Protein AF-T0ZHB9-F1 (afdb_monomer_lite)

pLDDT: mean 75.21, std 17.49, range [39.5, 94.75]

Foldseek 3Di:
DDDPPPPDPPPVPAFPVNVVVPDDQVNQLVVVPPCSNVCVVVVVVDDAPCVPQWDDDRHDTGGHDDDDPDPPVPDDPDPDDD

Radius of gyration: 17.79 Å; chains: 1; bounding box: 46×46×32 Å

Organism: NCBI:txid410659

Secondary structure (DSSP, 8-state):
----------GGG--HHHHHTT--HHHHHHHT-TTHHHHHHHHTTS---HHHHEEE-SS-EEE---------TT--------

Sequence (82 aa):
MTRLSTVTKPSHALSLFDTLSRLSFIQAAKLLGPEGRRLITEGGKHEIDVATQVDFDRERFRLEVDSAIGLYPGFPKGNWHG

Structure (mmCIF, N/CA/C/O backbone):
data_AF-T0ZHB9-F1
#
_entry.id   AF-T0ZHB9-F1
#
loop_
_atom_site.group_PDB
_atom_site.id
_atom_site.type_symbol
_atom_site.label_atom_id
_atom_site.label_alt_id
_atom_site.label_comp_id
_atom_site.label_asym_id
_atom_site.label_entity_id
_atom_site.label_seq_id
_atom_site.pdbx_PDB_ins_code
_atom_site.Cartn_x
_atom_site.Cartn_y
_atom_site.Cartn_z
_atom_site.occupancy
_atom_site.B_iso_or_equiv
_atom_site.auth_seq_id
_atom_site.auth_comp_id
_atom_site.auth_asym_id
_atom_site.auth_atom_id
_atom_site.pdbx_PDB_model_num
ATOM 1 N N . MET A 1 1 ? -27.309 21.688 17.752 1.00 43.91 1 MET A N 1
ATOM 2 C CA . MET A 1 1 ? -26.950 20.298 18.133 1.00 43.91 1 MET A CA 1
ATOM 3 C C . MET A 1 1 ? -26.551 19.606 16.834 1.00 43.91 1 MET A C 1
ATOM 5 O O . MET A 1 1 ? -27.359 19.649 15.927 1.00 43.91 1 MET A O 1
ATOM 9 N N . THR A 1 2 ? -25.316 19.176 16.557 1.00 41.91 2 THR A N 1
ATOM 10 C CA . THR A 1 2 ? -24.353 18.373 17.337 1.00 41.91 2 THR A CA 1
ATOM 11 C C . THR A 1 2 ? -22.936 18.650 16.800 1.00 41.91 2 THR A C 1
ATOM 13 O O . THR A 1 2 ? -22.758 18.789 15.593 1.00 41.91 2 THR A O 1
ATOM 16 N N . ARG A 1 3 ? -21.923 18.771 17.667 1.00 48.66 3 ARG A N 1
ATOM 17 C CA . ARG A 1 3 ? -20.527 19.006 17.253 1.00 48.66 3 ARG A CA 1
ATOM 18 C C . ARG A 1 3 ? -19.959 17.683 16.720 1.00 48.66 3 ARG A C 1
ATOM 20 O O . ARG A 1 3 ? -19.865 16.731 17.487 1.00 48.66 3 ARG A O 1
ATOM 27 N N . LEU A 1 4 ? -19.594 17.609 15.438 1.00 53.12 4 LEU A N 1
ATOM 28 C CA . LEU A 1 4 ? -18.778 16.506 14.920 1.00 53.12 4 LEU A CA 1
ATOM 29 C C . LEU A 1 4 ? -17.410 16.592 15.607 1.00 53.12 4 LEU A C 1
ATOM 31 O O . LEU A 1 4 ? -16.579 17.425 15.257 1.00 53.12 4 LEU A O 1
ATOM 35 N N . SER A 1 5 ? -17.187 15.787 16.640 1.00 50.16 5 SER A N 1
ATOM 36 C CA . SER A 1 5 ? -15.857 15.604 17.207 1.00 50.16 5 SER A CA 1
ATOM 37 C C . SER A 1 5 ? -15.062 14.733 16.241 1.00 50.16 5 SER A C 1
ATOM 39 O O . SER A 1 5 ? -15.214 13.513 16.228 1.00 50.16 5 SER A O 1
ATOM 41 N N . THR A 1 6 ? -14.231 15.356 15.409 1.00 55.03 6 THR A N 1
ATOM 42 C CA . THR A 1 6 ? -13.181 14.676 14.645 1.00 55.03 6 THR A CA 1
ATOM 43 C C . THR A 1 6 ? -12.143 14.148 15.633 1.00 55.03 6 THR A C 1
ATOM 45 O O . THR A 1 6 ? -11.136 14.798 15.907 1.00 55.03 6 THR A O 1
ATOM 48 N N . VAL A 1 7 ? -12.427 13.001 16.250 1.00 63.28 7 VAL A N 1
ATOM 49 C CA . VAL A 1 7 ? -11.481 12.319 17.133 1.00 63.28 7 VAL A CA 1
ATOM 50 C C . VAL A 1 7 ? -10.430 11.672 16.240 1.00 63.28 7 VAL A C 1
ATOM 52 O O . VAL A 1 7 ? -10.587 10.551 15.758 1.00 63.28 7 VAL A O 1
ATOM 55 N N . THR A 1 8 ? -9.368 12.417 15.953 1.00 65.38 8 THR A N 1
ATOM 56 C CA . THR A 1 8 ? -8.196 11.889 15.262 1.00 65.38 8 THR A CA 1
ATOM 57 C C . THR A 1 8 ? -7.558 10.845 16.176 1.00 65.38 8 THR A C 1
ATOM 59 O O . THR A 1 8 ? -7.086 11.184 17.261 1.00 65.38 8 THR A O 1
ATOM 62 N N . LYS A 1 9 ? -7.575 9.565 15.778 1.00 72.00 9 LYS A N 1
ATOM 63 C CA . LYS A 1 9 ? -6.881 8.508 16.530 1.00 72.00 9 LYS A CA 1
ATOM 64 C C . LYS A 1 9 ? -5.400 8.890 16.679 1.00 72.00 9 LYS A C 1
ATOM 66 O O . LYS A 1 9 ? -4.795 9.290 15.678 1.00 72.00 9 LYS A O 1
ATOM 71 N N . PRO A 1 10 ? -4.807 8.762 17.876 1.00 77.31 10 PRO A N 1
ATOM 72 C CA . PRO A 1 10 ? -3.396 9.059 18.067 1.00 77.31 10 PRO A CA 1
ATOM 73 C C . PRO A 1 10 ? -2.532 8.068 17.276 1.00 77.31 10 PRO A C 1
ATOM 75 O O . PRO A 1 10 ? -2.923 6.918 17.082 1.00 77.31 10 PRO A O 1
ATOM 78 N N . SER A 1 11 ? -1.351 8.501 16.825 1.00 72.19 11 SER A N 1
ATOM 79 C CA . SER A 1 11 ? -0.502 7.724 15.906 1.00 72.19 11 SER A CA 1
ATOM 80 C C . SER A 1 11 ? -0.115 6.331 16.423 1.00 72.19 11 SER A C 1
ATOM 82 O O . SER A 1 11 ? 0.059 5.419 15.626 1.00 72.19 11 SER A O 1
ATOM 84 N N . HIS A 1 12 ? -0.025 6.148 17.745 1.00 76.75 12 HIS A N 1
ATOM 85 C CA . HIS A 1 12 ? 0.280 4.856 18.378 1.00 76.75 12 HIS A CA 1
ATOM 86 C C . HIS A 1 12 ? -0.911 3.882 18.418 1.00 76.75 12 HIS A C 1
ATOM 88 O O . HIS A 1 12 ? -0.735 2.724 18.773 1.00 76.75 12 HIS A O 1
ATOM 94 N N . ALA A 1 13 ? -2.120 4.346 18.094 1.00 80.44 13 ALA A N 1
ATOM 95 C CA . ALA A 1 13 ? -3.345 3.548 18.062 1.00 80.44 13 ALA A CA 1
ATOM 96 C C . ALA A 1 13 ? -3.834 3.298 16.623 1.00 80.44 13 ALA A C 1
ATOM 98 O O . ALA A 1 13 ? -4.994 2.935 16.409 1.00 80.44 13 ALA A O 1
ATOM 99 N N . LEU A 1 14 ? -2.986 3.565 15.624 1.00 83.44 14 LEU A N 1
ATOM 100 C CA . LEU A 1 14 ? -3.315 3.315 14.227 1.00 83.44 14 LEU A CA 1
ATOM 101 C C . LEU A 1 14 ? -3.128 1.839 13.910 1.00 83.44 14 LEU A C 1
ATOM 103 O O . LEU A 1 14 ? -2.071 1.266 14.156 1.00 83.44 14 LEU A O 1
ATOM 107 N N . SER A 1 15 ? -4.167 1.252 13.325 1.00 84.81 15 SER A N 1
ATOM 108 C CA . SER A 1 15 ? -4.063 -0.054 12.689 1.00 84.81 15 SER A CA 1
ATOM 109 C C . SER A 1 15 ? -3.172 0.019 11.443 1.00 84.81 15 SER A C 1
ATOM 111 O O . SER A 1 15 ? -2.902 1.105 10.908 1.00 84.81 15 SER A O 1
ATOM 113 N N . LEU A 1 16 ? -2.746 -1.138 10.939 1.00 80.19 16 LEU A N 1
ATOM 114 C CA . LEU A 1 16 ? -2.076 -1.239 9.646 1.00 80.19 16 LEU A CA 1
ATOM 115 C C . LEU A 1 16 ? -2.945 -0.605 8.551 1.00 80.19 16 LEU A C 1
ATOM 117 O O . LEU A 1 16 ? -2.462 0.229 7.786 1.00 80.19 16 LEU A O 1
ATOM 121 N N . PHE A 1 17 ? -4.249 -0.896 8.558 1.00 81.75 17 PHE A N 1
ATOM 122 C CA . PHE A 1 17 ? -5.229 -0.265 7.673 1.00 81.75 17 PHE A CA 1
ATOM 123 C C . PHE A 1 17 ? -5.243 1.267 7.787 1.00 81.75 17 PHE A C 1
ATOM 125 O O . PHE A 1 17 ? -5.126 1.972 6.780 1.00 81.75 17 PHE A O 1
ATOM 132 N N . ASP A 1 18 ? -5.361 1.804 9.008 1.00 83.00 18 ASP A N 1
ATOM 133 C CA . ASP A 1 18 ? -5.376 3.257 9.240 1.00 83.00 18 ASP A CA 1
ATOM 134 C C . ASP A 1 18 ? -4.078 3.921 8.744 1.00 83.00 18 ASP A C 1
ATOM 136 O O . ASP A 1 18 ? -4.092 5.082 8.339 1.00 83.00 18 ASP A O 1
ATOM 140 N N . THR A 1 19 ? -2.959 3.198 8.790 1.00 84.19 19 THR A N 1
ATOM 141 C CA . THR A 1 19 ? -1.649 3.695 8.362 1.00 84.19 19 THR A CA 1
ATOM 142 C C . THR A 1 19 ? -1.522 3.679 6.842 1.00 84.19 19 THR A C 1
ATOM 144 O O . THR A 1 19 ? -1.202 4.707 6.248 1.00 84.19 19 THR A O 1
ATOM 147 N N . LEU A 1 20 ? -1.824 2.546 6.199 1.00 84.50 20 LEU A N 1
ATOM 148 C CA . LEU A 1 20 ? -1.696 2.376 4.750 1.00 84.50 20 LEU A CA 1
ATOM 149 C C . LEU A 1 20 ? -2.672 3.268 3.971 1.00 84.50 20 LEU A C 1
ATOM 151 O O . LEU A 1 20 ? -2.274 3.894 2.992 1.00 84.50 20 LEU A O 1
ATOM 155 N N . SER A 1 21 ? -3.914 3.411 4.445 1.00 82.38 21 SER A N 1
ATOM 156 C CA . SER A 1 21 ? -4.946 4.248 3.803 1.00 82.38 21 SER A CA 1
ATOM 157 C C . SER A 1 21 ? -4.620 5.747 3.759 1.00 82.38 21 SER A C 1
ATOM 159 O O . SER A 1 21 ? -5.252 6.494 3.014 1.00 82.38 21 SER A O 1
ATOM 161 N N . ARG A 1 22 ? -3.639 6.211 4.543 1.00 88.00 22 ARG A N 1
ATOM 162 C CA . ARG A 1 22 ? -3.228 7.625 4.614 1.00 88.00 22 ARG A CA 1
ATOM 163 C C . ARG A 1 22 ? -1.962 7.931 3.821 1.00 88.00 22 ARG A C 1
ATOM 165 O O . ARG A 1 22 ? -1.565 9.095 3.756 1.00 88.00 22 ARG A O 1
ATOM 172 N N . LEU A 1 23 ? -1.301 6.919 3.261 1.00 90.38 23 LEU A N 1
ATOM 173 C CA . LEU A 1 23 ? -0.056 7.122 2.532 1.00 90.38 23 LEU A CA 1
ATOM 174 C C . LEU A 1 23 ? -0.331 7.746 1.165 1.00 90.38 23 LEU A C 1
ATOM 176 O O . LEU A 1 23 ? -0.972 7.159 0.299 1.00 90.38 23 LEU A O 1
ATOM 180 N N . SER A 1 24 ? 0.240 8.926 0.938 1.00 92.62 24 SER A N 1
ATOM 181 C CA . SER A 1 24 ? 0.441 9.426 -0.420 1.00 92.62 24 SER A CA 1
ATOM 182 C C . SER A 1 24 ? 1.503 8.597 -1.142 1.00 92.62 24 SER A C 1
ATOM 184 O O . SER A 1 24 ? 2.394 8.017 -0.515 1.00 92.62 24 SER A O 1
ATOM 186 N N . PHE A 1 25 ? 1.486 8.630 -2.475 1.00 90.19 25 PHE A N 1
ATOM 187 C CA 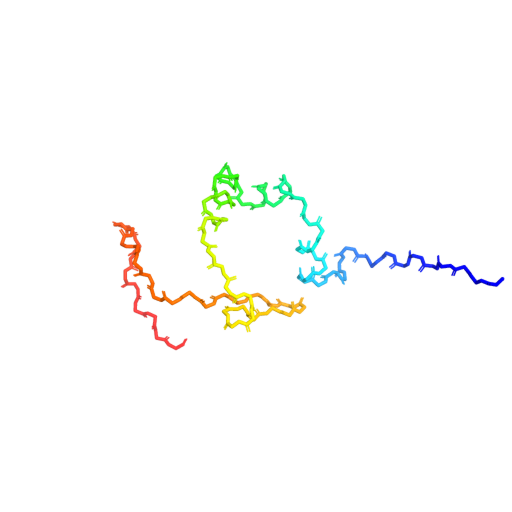. PHE A 1 25 ? 2.511 7.993 -3.306 1.00 90.19 25 PHE A CA 1
ATOM 188 C C . PHE A 1 25 ? 3.942 8.350 -2.866 1.00 90.19 25 PHE A C 1
ATOM 190 O O . PHE A 1 25 ? 4.804 7.483 -2.770 1.00 90.19 25 PHE A O 1
ATOM 197 N N . ILE A 1 26 ? 4.202 9.623 -2.540 1.00 94.00 26 ILE A N 1
ATOM 198 C CA . ILE A 1 26 ? 5.532 10.082 -2.114 1.00 94.00 26 ILE A CA 1
ATOM 199 C C . ILE A 1 26 ? 5.924 9.496 -0.754 1.00 94.00 26 ILE A C 1
ATOM 201 O O . ILE A 1 26 ? 7.087 9.152 -0.555 1.00 94.00 26 ILE A O 1
ATOM 205 N N . GLN A 1 27 ? 4.980 9.380 0.183 1.00 94.00 27 GLN A N 1
ATOM 206 C CA . GLN A 1 27 ? 5.237 8.764 1.487 1.00 94.00 27 GLN A CA 1
ATOM 207 C C . GLN A 1 27 ? 5.481 7.259 1.344 1.00 94.00 27 GLN A C 1
ATOM 209 O O . GLN A 1 27 ? 6.468 6.765 1.881 1.00 94.00 27 GLN A O 1
ATOM 214 N N . ALA A 1 28 ? 4.655 6.559 0.562 1.00 91.88 28 ALA A N 1
ATOM 215 C CA . ALA A 1 28 ? 4.844 5.142 0.265 1.00 91.88 28 ALA A CA 1
ATOM 216 C C . ALA A 1 28 ? 6.198 4.882 -0.417 1.00 91.88 28 ALA A C 1
ATOM 218 O O . ALA A 1 28 ? 6.963 4.030 0.025 1.00 91.88 28 ALA A O 1
ATOM 219 N N . ALA A 1 29 ? 6.559 5.682 -1.425 1.00 94.25 29 ALA A N 1
ATOM 220 C CA . ALA A 1 29 ? 7.844 5.560 -2.107 1.00 94.25 29 ALA A CA 1
ATOM 221 C C . ALA A 1 29 ? 9.037 5.761 -1.156 1.00 94.25 29 ALA A C 1
ATOM 223 O O . ALA A 1 29 ? 10.030 5.056 -1.282 1.00 94.25 29 ALA A O 1
ATOM 224 N N . LYS A 1 30 ? 8.944 6.680 -0.183 1.00 93.12 30 LYS A N 1
ATOM 225 C CA . LYS A 1 30 ? 9.996 6.873 0.831 1.00 93.12 30 LYS A CA 1
ATOM 226 C C . LYS A 1 30 ? 10.158 5.658 1.745 1.00 93.12 30 LYS A C 1
ATOM 228 O O . LYS A 1 30 ? 11.287 5.321 2.081 1.00 93.12 30 LYS A O 1
ATOM 233 N N . LEU A 1 31 ? 9.057 5.009 2.131 1.00 90.81 31 LEU A N 1
ATOM 234 C CA . LEU A 1 31 ? 9.091 3.802 2.968 1.00 90.81 31 LEU A CA 1
ATOM 235 C C . LEU A 1 31 ? 9.762 2.622 2.255 1.00 90.81 31 LEU A C 1
ATOM 237 O O . LEU A 1 31 ? 10.423 1.814 2.896 1.00 90.81 31 LEU A O 1
ATOM 241 N N . LEU A 1 32 ? 9.629 2.554 0.931 1.00 89.44 32 LEU A N 1
ATOM 242 C CA . LEU A 1 32 ? 10.236 1.519 0.091 1.00 89.44 32 LEU A CA 1
ATOM 243 C C . LEU A 1 32 ? 11.705 1.806 -0.283 1.00 89.44 32 LEU A C 1
ATOM 245 O O . LEU A 1 32 ? 12.338 0.993 -0.954 1.00 89.44 32 LEU A O 1
ATOM 249 N N . GLY A 1 33 ? 12.262 2.945 0.138 1.00 92.88 33 GLY A N 1
ATOM 250 C CA . GLY A 1 33 ? 13.656 3.311 -0.114 1.00 92.88 33 GLY A CA 1
ATOM 251 C C . GLY A 1 33 ? 13.920 3.893 -1.515 1.00 92.88 33 GLY A C 1
ATOM 252 O O . GLY A 1 33 ? 12.994 4.352 -2.186 1.00 92.88 33 GLY A O 1
ATOM 253 N N . PRO A 1 34 ? 15.191 3.918 -1.967 1.00 93.62 34 PRO A N 1
ATOM 254 C CA . PRO A 1 34 ? 15.604 4.597 -3.203 1.00 93.62 34 PRO A CA 1
ATOM 255 C C . PRO A 1 34 ? 14.828 4.162 -4.455 1.00 93.62 34 PRO A C 1
ATOM 257 O O . PRO A 1 34 ? 14.439 5.000 -5.266 1.00 93.62 34 PRO A O 1
ATOM 260 N N . GLU A 1 35 ? 14.514 2.869 -4.559 1.00 94.75 35 GLU A N 1
ATOM 261 C CA . GLU A 1 35 ? 13.779 2.289 -5.690 1.00 94.75 35 GLU A CA 1
ATOM 262 C C . GLU A 1 35 ? 12.254 2.349 -5.527 1.00 94.75 35 GLU A C 1
ATOM 264 O O . GLU A 1 35 ? 11.515 1.881 -6.392 1.00 94.75 35 GLU A O 1
ATOM 269 N N . GLY A 1 36 ? 11.744 2.944 -4.447 1.00 92.88 36 GLY A N 1
ATOM 270 C CA . GLY A 1 36 ? 10.330 2.875 -4.087 1.00 92.88 36 GLY A CA 1
ATOM 271 C C . GLY A 1 36 ? 9.377 3.380 -5.167 1.00 92.88 36 GLY A C 1
ATOM 272 O O . GLY A 1 36 ? 8.344 2.765 -5.423 1.00 92.88 36 GLY A O 1
ATOM 273 N N . ARG A 1 37 ? 9.742 4.461 -5.867 1.00 94.00 37 ARG A N 1
ATOM 274 C CA . ARG A 1 37 ? 8.937 4.975 -6.991 1.00 94.00 37 ARG A CA 1
ATOM 275 C C . ARG A 1 37 ? 8.850 3.966 -8.132 1.00 94.00 37 ARG A C 1
ATOM 277 O O . ARG A 1 37 ? 7.769 3.769 -8.685 1.00 94.00 37 ARG A O 1
ATOM 284 N N . ARG A 1 38 ? 9.979 3.338 -8.473 1.00 93.56 38 ARG A N 1
ATOM 285 C CA . ARG A 1 38 ? 10.053 2.317 -9.519 1.00 93.56 38 ARG A CA 1
ATOM 286 C C . ARG A 1 38 ? 9.230 1.102 -9.111 1.00 93.56 38 ARG A C 1
ATOM 288 O O . ARG A 1 38 ? 8.404 0.665 -9.895 1.00 93.56 38 ARG A O 1
ATOM 295 N N . LEU A 1 39 ? 9.374 0.631 -7.873 1.00 89.94 39 LEU A N 1
ATOM 296 C CA . LEU A 1 39 ? 8.643 -0.526 -7.352 1.00 89.94 39 LEU A CA 1
ATOM 297 C C . LEU A 1 39 ? 7.122 -0.328 -7.359 1.00 89.94 39 LEU A C 1
ATOM 299 O O . LEU A 1 39 ? 6.416 -1.217 -7.815 1.00 89.94 39 LEU A O 1
ATOM 303 N N . ILE A 1 40 ? 6.609 0.831 -6.926 1.00 90.12 40 ILE A N 1
ATOM 304 C CA . ILE A 1 40 ? 5.159 1.110 -6.979 1.00 90.12 40 ILE A CA 1
ATOM 305 C C . ILE A 1 40 ? 4.671 1.175 -8.432 1.00 90.12 40 ILE A C 1
ATOM 307 O O . ILE A 1 40 ? 3.601 0.665 -8.749 1.00 90.12 40 ILE A O 1
ATOM 311 N N . THR A 1 41 ? 5.461 1.779 -9.323 1.00 91.38 41 THR A N 1
ATOM 312 C CA . THR A 1 41 ? 5.099 1.910 -10.743 1.00 91.38 41 THR A CA 1
ATOM 313 C C . THR A 1 41 ? 5.100 0.559 -11.458 1.00 91.38 41 THR A C 1
ATOM 315 O O . THR A 1 41 ? 4.172 0.271 -12.204 1.00 91.38 41 THR A O 1
ATOM 318 N N . GLU A 1 42 ? 6.115 -0.279 -11.232 1.00 89.50 42 GLU A N 1
ATOM 319 C CA . GLU A 1 42 ? 6.176 -1.639 -11.782 1.00 89.50 42 GLU A CA 1
ATOM 320 C C . GLU A 1 42 ? 5.098 -2.533 -11.164 1.00 89.50 42 GLU A C 1
ATOM 322 O O . GLU A 1 42 ? 4.420 -3.254 -11.886 1.00 89.50 42 GLU A O 1
ATOM 327 N N . GLY A 1 43 ? 4.873 -2.424 -9.851 1.00 85.56 43 GLY A N 1
ATOM 328 C CA . GLY A 1 43 ? 3.813 -3.141 -9.145 1.00 85.56 43 GLY A CA 1
ATOM 329 C C . GLY A 1 43 ? 2.420 -2.821 -9.689 1.00 85.56 43 GLY A C 1
ATOM 330 O O . GLY A 1 43 ? 1.630 -3.731 -9.896 1.00 85.56 43 GLY A O 1
ATOM 331 N N . GLY A 1 44 ? 2.144 -1.553 -10.011 1.00 85.12 44 GLY A N 1
ATOM 332 C CA . GLY A 1 44 ? 0.868 -1.123 -10.595 1.00 85.12 44 GLY A CA 1
ATOM 333 C C . GLY A 1 44 ? 0.575 -1.669 -11.998 1.00 85.12 44 GLY A C 1
ATOM 334 O O . GLY A 1 44 ? -0.536 -1.491 -12.488 1.00 85.12 44 GLY A O 1
ATOM 335 N N . LYS A 1 45 ? 1.542 -2.324 -12.657 1.00 84.94 45 LYS A N 1
ATOM 336 C CA . LYS A 1 45 ? 1.323 -3.032 -13.931 1.00 84.94 45 LYS A CA 1
ATOM 337 C C . LYS A 1 45 ? 0.712 -4.418 -13.736 1.00 84.94 45 LYS A C 1
ATOM 339 O O . LYS A 1 45 ? 0.245 -5.009 -14.705 1.00 84.94 45 LYS A O 1
ATOM 344 N N . HIS A 1 46 ? 0.760 -4.945 -12.517 1.00 83.06 46 HIS A N 1
ATOM 345 C CA . HIS A 1 46 ? 0.164 -6.223 -12.170 1.00 83.06 46 HIS A CA 1
ATOM 346 C C . HIS A 1 46 ? -1.246 -5.978 -1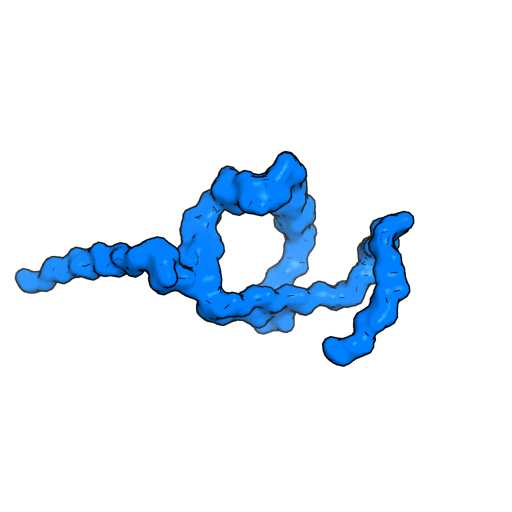1.645 1.00 83.06 46 HIS A C 1
ATOM 348 O O . HIS A 1 46 ? -1.442 -5.252 -10.671 1.00 83.06 46 HIS A O 1
ATOM 354 N N . GLU A 1 47 ? -2.228 -6.575 -12.309 1.00 82.62 47 GLU A N 1
ATOM 355 C CA . GLU A 1 47 ? -3.598 -6.568 -11.822 1.00 82.62 47 GLU A CA 1
ATOM 356 C C . GLU A 1 47 ? -3.704 -7.515 -10.624 1.00 82.62 47 GLU A C 1
ATOM 358 O O . GLU A 1 47 ? -3.251 -8.658 -10.683 1.00 82.62 47 GLU A O 1
ATOM 363 N N . ILE A 1 48 ? -4.257 -7.006 -9.526 1.00 83.88 48 ILE A N 1
ATOM 364 C CA . ILE A 1 48 ? -4.539 -7.773 -8.316 1.00 83.88 48 ILE A CA 1
ATOM 365 C C . ILE A 1 48 ? -6.051 -7.824 -8.186 1.00 83.88 48 ILE A C 1
ATOM 367 O O . ILE A 1 48 ? -6.695 -6.780 -8.045 1.00 83.88 48 ILE A O 1
ATOM 371 N N . ASP A 1 49 ? -6.613 -9.029 -8.187 1.00 84.25 49 ASP A N 1
ATOM 372 C CA . ASP A 1 49 ? -8.008 -9.198 -7.805 1.00 84.25 49 ASP A CA 1
ATOM 373 C C . ASP A 1 49 ? -8.107 -9.132 -6.279 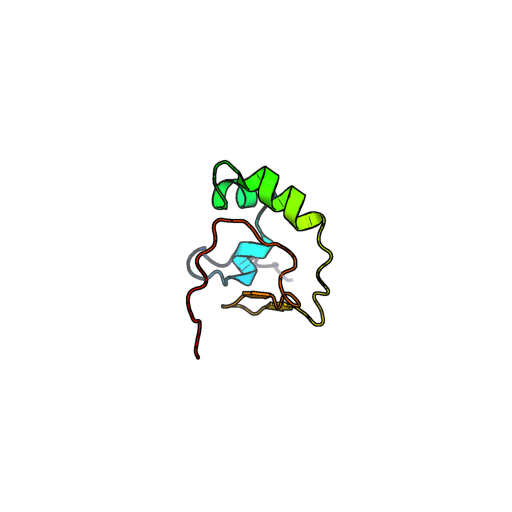1.00 84.25 49 ASP A C 1
ATOM 375 O O . ASP A 1 49 ? -7.908 -10.113 -5.565 1.00 84.25 49 ASP A O 1
ATOM 379 N N . VAL A 1 50 ? -8.405 -7.940 -5.765 1.00 83.44 50 VAL A N 1
ATOM 380 C CA . VAL A 1 50 ? -8.495 -7.688 -4.321 1.00 83.44 50 VAL A CA 1
ATOM 381 C C . VAL A 1 50 ? -9.546 -8.579 -3.649 1.00 83.44 50 VAL A C 1
ATOM 383 O O . VAL A 1 50 ? -9.397 -8.894 -2.474 1.00 83.44 50 VAL A O 1
ATOM 386 N N . ALA A 1 51 ? -10.593 -9.009 -4.359 1.00 83.81 51 ALA A N 1
ATOM 387 C CA . ALA A 1 51 ? -11.650 -9.821 -3.762 1.00 83.81 51 ALA A CA 1
ATOM 388 C C . ALA A 1 51 ? -11.224 -11.275 -3.515 1.00 83.81 51 ALA A C 1
ATOM 390 O O . ALA A 1 51 ? -11.791 -11.930 -2.641 1.00 83.81 51 ALA A O 1
ATOM 391 N N . THR A 1 52 ? -10.257 -11.784 -4.282 1.00 85.81 52 THR A N 1
ATOM 392 C CA . THR A 1 52 ? -9.873 -13.204 -4.262 1.00 85.81 52 THR A CA 1
ATOM 393 C C . THR A 1 52 ? -8.425 -13.440 -3.842 1.00 85.81 52 THR A C 1
ATOM 395 O O . THR A 1 52 ? -8.135 -14.477 -3.254 1.00 85.81 52 THR A O 1
ATOM 398 N N . GLN A 1 53 ? -7.526 -12.484 -4.089 1.00 85.19 53 GLN A N 1
ATOM 399 C CA . GLN A 1 53 ? -6.084 -12.614 -3.850 1.00 85.19 53 GLN A CA 1
ATOM 400 C C . GLN A 1 53 ? -5.596 -11.846 -2.619 1.00 85.19 53 G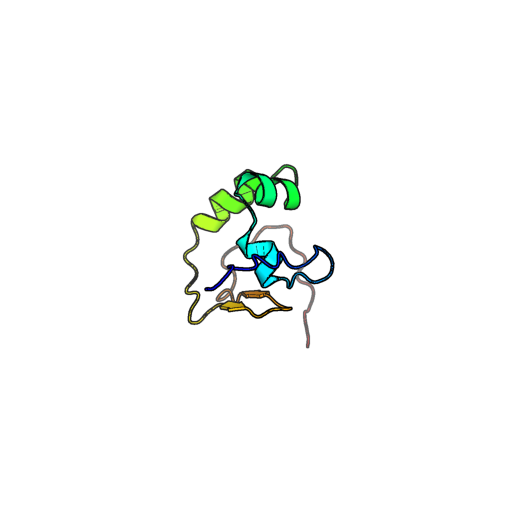LN A C 1
ATOM 402 O O . GLN A 1 53 ? -4.453 -12.027 -2.201 1.00 85.19 53 GLN A O 1
ATOM 407 N N . VAL A 1 54 ? -6.416 -10.965 -2.042 1.00 86.25 54 VAL A N 1
ATOM 408 C CA . VAL A 1 54 ? -6.010 -10.121 -0.913 1.00 86.25 54 VAL A CA 1
ATOM 409 C C . VAL A 1 54 ? -6.807 -10.478 0.330 1.00 86.25 54 VAL A C 1
ATOM 411 O O . VAL A 1 54 ? -8.024 -10.338 0.371 1.00 86.25 54 VAL A O 1
ATOM 414 N N . ASP A 1 55 ? -6.085 -10.852 1.379 1.00 88.00 55 ASP A N 1
ATOM 415 C CA . ASP A 1 55 ? -6.599 -10.870 2.742 1.00 88.00 55 ASP A CA 1
ATOM 416 C C . ASP A 1 55 ? -5.994 -9.678 3.492 1.00 88.00 55 ASP A C 1
ATOM 418 O O . ASP A 1 55 ? -4.774 -9.578 3.671 1.00 88.00 55 ASP A O 1
ATOM 422 N N . PHE A 1 56 ? -6.842 -8.716 3.853 1.00 85.12 56 PHE A N 1
ATOM 423 C CA . PHE A 1 56 ? -6.417 -7.476 4.488 1.00 85.12 56 PHE A CA 1
ATOM 424 C C . PHE A 1 56 ? -7.330 -7.104 5.648 1.00 85.12 56 PHE A C 1
ATOM 426 O O . PHE A 1 56 ? -8.510 -6.801 5.466 1.00 85.12 56 PHE A O 1
ATOM 433 N N . ASP A 1 57 ? -6.745 -7.055 6.840 1.00 83.38 57 ASP A N 1
ATOM 434 C CA . ASP A 1 57 ? -7.415 -6.642 8.061 1.00 83.38 57 ASP A CA 1
ATOM 435 C C . ASP A 1 57 ? -6.655 -5.503 8.770 1.00 83.38 57 ASP A C 1
ATOM 437 O O . ASP A 1 57 ? -5.821 -4.791 8.200 1.00 83.38 57 ASP A O 1
ATOM 441 N N . ARG A 1 58 ? -7.005 -5.254 10.034 1.00 78.81 58 ARG A N 1
ATOM 442 C CA . ARG A 1 58 ? -6.412 -4.171 10.828 1.00 78.81 58 ARG A CA 1
ATOM 443 C C . ARG A 1 58 ? -4.943 -4.409 11.177 1.00 78.81 58 ARG A C 1
ATOM 445 O O . ARG A 1 58 ? -4.244 -3.446 11.479 1.00 78.81 58 ARG A O 1
ATOM 452 N N . GLU A 1 59 ? -4.473 -5.640 11.160 1.00 79.94 59 GLU A N 1
ATOM 453 C CA . GLU A 1 59 ? -3.160 -6.036 11.665 1.00 79.94 59 GLU A CA 1
ATOM 454 C C . GLU A 1 59 ? -2.293 -6.679 10.580 1.00 79.94 59 GLU A C 1
ATOM 456 O O . GLU A 1 59 ? -1.066 -6.593 10.650 1.00 79.94 59 GLU A O 1
ATOM 461 N N . ARG A 1 60 ? -2.904 -7.265 9.547 1.00 82.88 60 ARG A N 1
ATOM 462 C CA . ARG A 1 60 ? -2.218 -8.051 8.529 1.00 82.88 60 ARG A CA 1
ATOM 463 C C . ARG A 1 60 ? -2.681 -7.707 7.121 1.00 82.88 60 ARG A C 1
ATOM 465 O O . ARG A 1 60 ? -3.857 -7.499 6.859 1.00 82.88 60 ARG A O 1
ATOM 472 N N . PHE A 1 61 ? -1.717 -7.720 6.206 1.00 84.94 61 PHE A N 1
ATOM 473 C CA . PHE A 1 61 ? -1.927 -7.762 4.764 1.00 84.94 61 PHE A CA 1
ATOM 474 C C . PHE A 1 61 ? -1.275 -9.035 4.215 1.00 84.9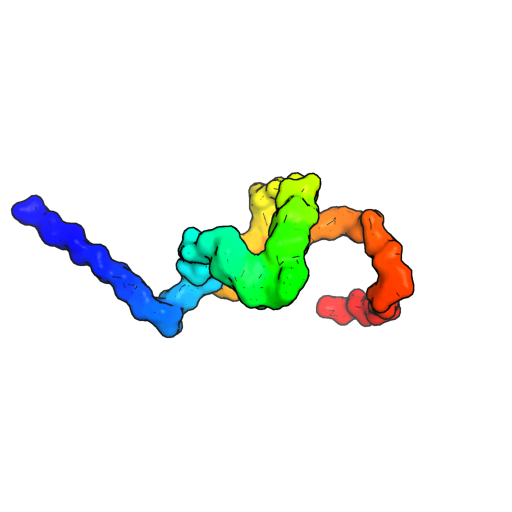4 61 PHE A C 1
ATOM 476 O O . PHE A 1 61 ? -0.102 -9.301 4.495 1.00 84.94 61 PHE A O 1
ATOM 483 N N . ARG A 1 62 ? -2.021 -9.823 3.444 1.00 86.12 62 ARG A N 1
ATOM 484 C CA . ARG A 1 62 ? -1.551 -11.000 2.715 1.00 86.12 62 ARG A CA 1
ATOM 485 C C . ARG A 1 62 ? -2.035 -10.888 1.274 1.00 86.12 62 ARG A C 1
ATOM 487 O O . ARG A 1 62 ? -3.214 -10.671 1.027 1.00 86.12 62 ARG A O 1
ATOM 494 N N . LEU A 1 63 ? -1.102 -11.052 0.346 1.00 85.38 63 LEU A N 1
ATOM 495 C CA . LEU A 1 63 ? -1.366 -11.130 -1.083 1.00 85.38 63 LEU A CA 1
ATOM 496 C C . LEU A 1 63 ? -0.979 -12.529 -1.554 1.00 85.38 63 LEU A C 1
ATOM 498 O O . LEU A 1 63 ? 0.172 -12.941 -1.388 1.00 85.38 63 LEU A O 1
ATOM 502 N N . GLU A 1 64 ? -1.932 -13.247 -2.126 1.00 85.50 64 GLU A N 1
ATOM 503 C CA . GLU A 1 64 ? -1.697 -14.508 -2.811 1.00 85.50 64 GLU A CA 1
ATOM 504 C C . GLU A 1 64 ? -1.408 -14.214 -4.278 1.00 85.50 64 GLU A C 1
ATOM 506 O O . GLU A 1 64 ? -2.255 -13.734 -5.023 1.00 85.50 64 GLU A O 1
ATOM 511 N N . VAL A 1 65 ? -0.165 -14.458 -4.680 1.00 77.75 65 VAL A N 1
ATOM 512 C CA . VAL A 1 65 ? 0.250 -14.374 -6.078 1.00 77.75 65 VAL A CA 1
ATOM 513 C C . VAL A 1 65 ? 0.260 -15.783 -6.650 1.00 77.75 65 VAL A C 1
ATOM 515 O O . VAL A 1 65 ? 1.024 -16.632 -6.185 1.00 77.75 65 VAL A O 1
ATOM 518 N N . ASP A 1 66 ? -0.584 -16.039 -7.651 1.00 68.00 66 ASP A N 1
ATOM 519 C CA . ASP A 1 66 ? -0.579 -17.305 -8.381 1.00 68.00 66 ASP A CA 1
ATOM 520 C C . ASP A 1 66 ? 0.787 -17.488 -9.057 1.00 68.00 66 ASP A C 1
ATOM 522 O O . ASP A 1 66 ? 1.114 -16.830 -10.039 1.00 68.00 66 ASP A O 1
ATOM 526 N N . SER A 1 67 ? 1.607 -18.341 -8.440 1.00 56.53 67 SER A N 1
ATOM 527 C CA . SER A 1 67 ? 2.889 -18.893 -8.890 1.00 56.53 67 SER A CA 1
ATOM 528 C C . SER A 1 67 ? 3.706 -18.052 -9.887 1.00 56.53 67 SER A C 1
ATOM 530 O O . SER A 1 67 ? 3.500 -18.050 -11.099 1.00 56.53 67 SER A O 1
ATOM 532 N N . ALA A 1 68 ? 4.746 -17.435 -9.331 1.00 55.94 68 ALA A N 1
ATOM 533 C CA . ALA A 1 68 ? 5.950 -16.916 -9.968 1.00 55.94 68 ALA A CA 1
ATOM 534 C C . ALA A 1 68 ? 6.301 -17.487 -11.364 1.00 55.94 68 ALA A C 1
ATOM 536 O O . ALA A 1 68 ? 7.007 -18.489 -11.486 1.00 55.94 68 ALA A O 1
ATOM 537 N N . ILE A 1 69 ? 5.992 -16.733 -12.423 1.00 44.62 69 ILE A N 1
ATOM 538 C CA . ILE A 1 69 ? 6.826 -16.718 -13.635 1.00 44.62 69 ILE A CA 1
ATOM 539 C C . ILE A 1 69 ? 7.693 -15.467 -13.570 1.00 44.62 69 ILE A C 1
ATOM 541 O O . ILE A 1 69 ? 7.416 -14.419 -14.142 1.00 44.62 69 ILE A O 1
ATOM 545 N N . GLY A 1 70 ? 8.758 -15.596 -12.793 1.00 44.75 70 GLY A N 1
ATOM 546 C CA . GLY A 1 70 ? 9.781 -14.583 -12.635 1.00 44.75 70 GLY A CA 1
ATOM 547 C C . GLY A 1 70 ? 10.991 -15.229 -12.001 1.00 44.75 70 GLY A C 1
ATOM 548 O O . GLY A 1 70 ? 11.278 -14.998 -10.831 1.00 44.75 70 GLY A O 1
ATOM 549 N N . LEU A 1 71 ? 11.676 -16.082 -12.764 1.00 42.12 71 LEU A N 1
ATOM 550 C CA . LEU A 1 71 ? 13.057 -16.468 -12.492 1.00 42.12 71 LEU A CA 1
ATOM 551 C C . LEU A 1 71 ? 13.907 -15.187 -12.454 1.00 42.12 71 LEU A C 1
ATOM 553 O O . LEU A 1 71 ? 14.549 -14.830 -13.435 1.00 42.12 71 LEU A O 1
ATOM 557 N N . TYR A 1 72 ? 13.908 -14.475 -11.328 1.00 46.84 72 TYR A N 1
ATOM 558 C CA . TYR A 1 72 ? 15.016 -13.599 -10.992 1.00 46.84 72 TYR A CA 1
ATOM 559 C C . TYR A 1 72 ? 16.204 -14.527 -10.725 1.00 46.84 72 TYR A C 1
ATOM 561 O O . TYR A 1 72 ? 16.117 -15.344 -9.803 1.00 46.84 72 TYR A O 1
ATOM 569 N N . PRO A 1 73 ? 17.307 -14.444 -11.490 1.00 46.06 73 PRO A N 1
ATOM 570 C CA . PRO A 1 73 ? 18.442 -15.366 -11.384 1.00 46.06 73 PRO A CA 1
ATOM 571 C C . PRO A 1 73 ? 19.264 -15.211 -10.084 1.00 46.06 73 PRO A C 1
ATOM 573 O O . PRO A 1 73 ? 20.452 -15.508 -10.066 1.00 46.06 73 PRO A O 1
ATOM 576 N N . GLY A 1 74 ? 18.658 -14.758 -8.982 1.00 53.84 74 GLY A N 1
ATOM 577 C CA . GLY A 1 74 ? 19.334 -14.508 -7.709 1.00 53.84 74 GLY A CA 1
ATOM 578 C C . GLY A 1 74 ? 18.524 -14.797 -6.444 1.00 53.84 74 GLY A C 1
ATOM 579 O O . GLY A 1 74 ? 19.056 -14.583 -5.361 1.00 53.84 74 GLY A O 1
ATOM 580 N N . PHE A 1 75 ? 17.278 -15.284 -6.526 1.00 53.06 75 PHE A N 1
ATOM 581 C CA . PHE A 1 75 ? 16.574 -15.733 -5.318 1.00 53.06 75 PHE A CA 1
ATOM 582 C C . PHE A 1 75 ? 16.973 -17.181 -4.993 1.00 53.06 75 PHE A C 1
ATOM 584 O O . PHE A 1 75 ? 16.679 -18.080 -5.789 1.00 53.06 75 PHE A O 1
ATOM 591 N N . PRO A 1 76 ? 17.658 -17.446 -3.862 1.00 46.19 76 PRO A N 1
ATOM 592 C CA . PRO A 1 76 ? 18.007 -18.804 -3.482 1.00 46.19 76 PRO A CA 1
ATOM 593 C C . PRO A 1 76 ? 16.724 -19.598 -3.248 1.00 46.19 76 PRO A C 1
ATOM 595 O O . PRO A 1 76 ? 15.836 -19.167 -2.509 1.00 46.19 76 PRO A O 1
ATOM 598 N N . LYS A 1 77 ? 16.637 -20.774 -3.878 1.00 50.34 77 LYS A N 1
ATOM 599 C CA . LYS A 1 77 ? 15.599 -21.772 -3.609 1.00 50.34 77 LYS A CA 1
ATOM 600 C C . LYS A 1 77 ? 15.811 -22.335 -2.200 1.00 50.34 77 LYS A C 1
ATOM 602 O O . LYS A 1 77 ? 16.360 -23.417 -2.026 1.00 50.34 77 LYS A O 1
ATOM 607 N N . GLY A 1 78 ? 15.441 -21.553 -1.192 1.00 47.91 78 GLY A N 1
ATOM 608 C CA . GLY A 1 78 ? 15.271 -22.022 0.172 1.00 47.91 78 GLY A CA 1
ATOM 609 C C . GLY A 1 78 ? 14.017 -22.882 0.235 1.00 47.91 78 GLY A C 1
ATOM 610 O O . GLY A 1 78 ? 12.971 -22.508 -0.292 1.00 47.91 78 GLY A O 1
ATOM 611 N N . ASN A 1 79 ? 14.148 -24.063 0.826 1.00 52.69 79 ASN A N 1
ATOM 612 C CA . ASN A 1 79 ? 13.077 -25.034 0.968 1.00 52.69 79 ASN A CA 1
ATOM 613 C C . ASN A 1 79 ? 12.084 -24.525 2.030 1.00 52.69 79 ASN A C 1
ATOM 615 O O . ASN A 1 79 ? 12.252 -24.797 3.216 1.00 52.69 79 ASN A O 1
ATOM 619 N N . TRP A 1 80 ? 11.080 -23.745 1.627 1.00 50.31 80 TRP A N 1
ATOM 620 C CA . TRP A 1 80 ? 10.023 -23.292 2.533 1.00 50.31 80 TRP A CA 1
ATOM 621 C C . TRP A 1 80 ? 9.070 -24.462 2.803 1.00 50.31 80 TRP A C 1
ATOM 623 O O . TRP A 1 80 ? 8.278 -24.840 1.945 1.00 50.31 80 TRP A O 1
ATOM 633 N N . HIS A 1 81 ? 9.218 -25.089 3.970 1.00 41.28 81 HIS A N 1
ATOM 634 C CA . HIS A 1 81 ? 8.241 -26.013 4.546 1.00 41.28 81 HIS A CA 1
ATO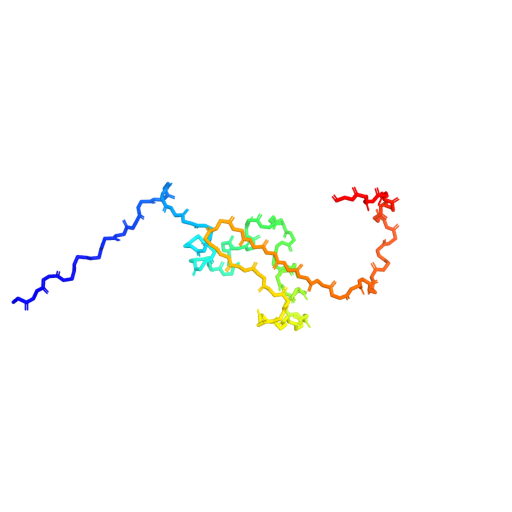M 635 C C . HIS A 1 81 ? 7.537 -25.307 5.707 1.00 41.28 81 HIS A C 1
ATOM 637 O O . HIS A 1 81 ? 8.229 -24.810 6.596 1.00 41.28 81 HIS A O 1
ATOM 643 N N . GLY A 1 82 ? 6.200 -25.360 5.719 1.00 39.50 82 GLY A N 1
ATOM 644 C CA . GLY A 1 82 ? 5.353 -25.057 6.881 1.00 39.50 82 GLY A CA 1
ATOM 645 C C . GLY A 1 82 ? 4.794 -23.649 6.915 1.00 39.50 82 GLY A C 1
ATOM 646 O O . GLY A 1 82 ? 5.514 -22.756 7.405 1.00 39.50 82 GLY A O 1
#